Protein AF-A0A3D3N9Y8-F1 (afdb_monomer_lite)

Foldseek 3Di:
DVVVVVPPDQWDFDADLQQFTPDIHHDCQQAFQADPPDPPPRGRLNRGAPQGNVVVVVQSVCCVVVQAKDKDFQGWGDDPNDTDGDIDIDHDDD

Sequence (94 aa):
EQTLLQQLAPASALVNGQGDILYLYGRTGMYLEPAPGEPGINNILRMAREGLRQDLRIALHKAASTAETVRFAGLKVKSNGHHTQLNLSVCPVK

Secondary structure (DSSP, 8-state):
-HHHHHHH-SEEEEE-TT-BEEEEEE--TTTB-PPTT-TT--BHHHHBPTTTHHHHHHHHHHHHHH-S-EEEEEEEEEETTEEEEEEEEE----

pLDDT: mean 86.57, std 13.26, range [46.81, 96.88]

Radius of gyration: 12.79 Å; chains: 1; bounding box: 34×24×33 Å

Structure (mmCIF, N/CA/C/O backbone):
data_AF-A0A3D3N9Y8-F1
#
_entry.id   AF-A0A3D3N9Y8-F1
#
loop_
_atom_site.group_PDB
_atom_site.id
_atom_site.type_symbol
_atom_site.label_atom_id
_atom_site.label_alt_id
_atom_site.label_comp_id
_atom_site.label_asym_id
_atom_site.label_entity_id
_atom_site.label_seq_id
_atom_site.pdbx_PDB_ins_code
_atom_site.Cartn_x
_atom_site.Cartn_y
_atom_site.Cartn_z
_atom_site.occupancy
_atom_site.B_iso_or_equiv
_atom_site.auth_seq_id
_atom_site.auth_comp_id
_atom_site.auth_asym_id
_atom_site.auth_atom_id
_atom_site.pdbx_PDB_model_num
ATOM 1 N N . GLU A 1 1 ? -9.078 -12.915 11.764 1.00 52.44 1 GLU A N 1
ATOM 2 C CA . GLU A 1 1 ? -8.341 -12.019 10.836 1.00 52.44 1 GLU A CA 1
ATOM 3 C C . GLU A 1 1 ? -8.211 -12.569 9.411 1.00 52.44 1 GLU A C 1
ATOM 5 O O . GLU A 1 1 ? -8.480 -11.831 8.472 1.00 52.44 1 GLU A O 1
ATOM 10 N N . GLN A 1 2 ? -7.897 -13.857 9.213 1.00 46.91 2 GLN A N 1
ATOM 11 C CA . GLN A 1 2 ? -7.781 -14.479 7.875 1.00 46.91 2 GLN A CA 1
ATOM 12 C C . GLN A 1 2 ? -9.045 -14.354 6.996 1.00 46.91 2 GLN A C 1
ATOM 14 O O . GLN A 1 2 ? -8.939 -14.235 5.778 1.00 46.91 2 GLN A O 1
ATOM 19 N N . THR A 1 3 ? -10.235 -14.316 7.601 1.00 46.81 3 THR A N 1
ATOM 20 C CA . THR A 1 3 ? -11.525 -14.229 6.893 1.00 46.81 3 THR A CA 1
ATOM 21 C C . THR A 1 3 ? -11.743 -12.894 6.169 1.00 46.81 3 THR A C 1
ATOM 23 O O . THR A 1 3 ? -12.404 -12.870 5.137 1.00 46.81 3 THR A O 1
ATOM 26 N N . LEU A 1 4 ? -11.158 -11.788 6.656 1.00 52.62 4 LEU A N 1
ATOM 27 C CA . LEU A 1 4 ? -11.286 -10.470 6.013 1.00 52.62 4 LEU A CA 1
ATOM 28 C C . LEU A 1 4 ? -10.423 -10.382 4.739 1.00 52.62 4 LEU A C 1
ATOM 30 O O . LEU A 1 4 ? -10.822 -9.784 3.744 1.00 52.62 4 LEU A O 1
ATOM 34 N N . LEU A 1 5 ? -9.255 -11.033 4.750 1.00 52.53 5 LEU A N 1
ATOM 35 C CA . LEU A 1 5 ? -8.299 -11.028 3.637 1.00 52.53 5 LEU A CA 1
ATOM 36 C C . LEU A 1 5 ? -8.797 -11.815 2.419 1.00 52.53 5 LEU A C 1
ATOM 38 O O . LEU A 1 5 ? -8.492 -11.441 1.290 1.00 52.53 5 LEU A O 1
ATOM 42 N N . GLN A 1 6 ? -9.616 -12.850 2.625 1.00 49.41 6 GLN A N 1
ATOM 43 C CA . GLN A 1 6 ? -10.193 -13.631 1.525 1.00 49.41 6 GLN A CA 1
ATOM 44 C C . GLN A 1 6 ? -11.249 -12.864 0.711 1.00 49.41 6 GLN A C 1
ATOM 46 O O . GLN A 1 6 ? -11.497 -13.220 -0.438 1.00 49.41 6 GLN A O 1
ATOM 51 N N . GLN A 1 7 ? -11.857 -11.812 1.270 1.00 50.75 7 GLN A N 1
ATOM 52 C CA . GLN A 1 7 ? -12.921 -11.048 0.606 1.00 50.75 7 GLN A CA 1
ATOM 53 C C . GLN A 1 7 ? -12.425 -9.794 -0.137 1.00 50.75 7 GLN A C 1
ATOM 55 O O . GLN A 1 7 ? -13.196 -9.205 -0.893 1.00 50.75 7 GLN A O 1
ATOM 60 N N . LEU A 1 8 ? -11.169 -9.366 0.063 1.00 52.28 8 LEU A N 1
ATOM 61 C CA . LEU A 1 8 ? -10.720 -8.026 -0.346 1.00 52.28 8 LEU A CA 1
ATOM 62 C C . LEU A 1 8 ? -9.930 -7.959 -1.663 1.00 52.28 8 LEU A C 1
ATOM 64 O O . LEU A 1 8 ? -10.107 -6.978 -2.382 1.00 52.28 8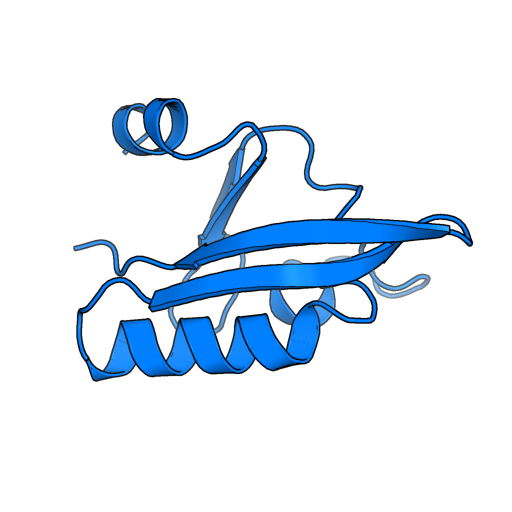 LEU A O 1
ATOM 68 N N . ALA A 1 9 ? -9.087 -8.942 -2.008 1.00 58.75 9 ALA A N 1
ATOM 69 C CA . ALA A 1 9 ? -8.338 -8.965 -3.277 1.00 58.75 9 ALA A CA 1
ATOM 70 C C . ALA A 1 9 ? -7.445 -10.220 -3.412 1.00 58.75 9 ALA A C 1
ATOM 72 O O . ALA A 1 9 ? -7.058 -10.812 -2.407 1.00 58.75 9 ALA A O 1
ATOM 73 N N . PRO A 1 10 ? -6.994 -10.573 -4.633 1.00 72.25 10 PRO A N 1
ATOM 74 C CA . PRO A 1 10 ? -6.008 -11.639 -4.863 1.00 72.25 10 PRO A CA 1
ATOM 75 C C . PRO A 1 10 ? -4.599 -11.362 -4.290 1.00 72.25 10 PRO A C 1
ATOM 77 O O . PRO A 1 10 ? -3.750 -12.253 -4.324 1.00 72.25 10 PRO A O 1
ATOM 80 N N . ALA A 1 11 ? -4.324 -10.148 -3.794 1.00 87.38 11 ALA A N 1
ATOM 81 C CA . ALA A 1 11 ? -3.082 -9.772 -3.116 1.00 87.38 11 ALA A CA 1
ATOM 82 C C . ALA A 1 11 ? -3.375 -8.740 -2.012 1.00 87.38 11 ALA A C 1
ATOM 84 O O . ALA A 1 11 ? -4.093 -7.770 -2.252 1.00 87.38 11 ALA A O 1
ATOM 85 N N . SER A 1 12 ? -2.853 -8.934 -0.800 1.00 90.75 12 SER A N 1
ATOM 86 C CA . SER A 1 12 ? -3.091 -8.042 0.348 1.00 90.75 12 SER A CA 1
ATOM 87 C C . SER A 1 12 ? -1.952 -8.105 1.363 1.00 90.75 12 SER A C 1
ATOM 89 O O . SER A 1 12 ? -1.211 -9.085 1.421 1.00 90.75 12 SER A O 1
ATOM 91 N N . ALA A 1 13 ? -1.821 -7.057 2.174 1.00 92.44 13 ALA A N 1
ATOM 92 C CA . ALA A 1 13 ? -0.828 -6.967 3.234 1.00 92.44 13 ALA A CA 1
ATOM 93 C C . ALA A 1 13 ? -1.463 -6.385 4.500 1.00 92.44 13 ALA A C 1
ATOM 95 O O . ALA A 1 13 ? -2.181 -5.388 4.425 1.00 92.44 13 ALA A O 1
ATOM 96 N N . LEU A 1 14 ? -1.174 -6.992 5.648 1.00 93.25 14 LEU A N 1
ATOM 97 C CA . LEU A 1 14 ? -1.412 -6.399 6.958 1.00 93.25 14 LEU A CA 1
ATOM 98 C C . LEU A 1 14 ? -0.117 -5.742 7.416 1.00 93.25 14 LEU A C 1
ATOM 100 O O . LEU A 1 14 ? 0.937 -6.381 7.380 1.00 93.25 14 LEU A O 1
ATOM 104 N N . VAL A 1 15 ? -0.200 -4.493 7.862 1.00 95.06 15 VAL A N 1
ATOM 105 C CA . VAL A 1 15 ? 0.957 -3.733 8.334 1.00 95.06 15 VAL A CA 1
ATOM 106 C C . VAL A 1 15 ? 0.692 -3.104 9.693 1.00 95.06 15 VAL A C 1
ATOM 108 O O . VAL A 1 15 ? -0.452 -2.796 10.024 1.00 95.06 15 VAL A O 1
ATOM 111 N N . ASN A 1 16 ? 1.752 -2.898 10.470 1.00 93.62 16 ASN A N 1
ATOM 112 C CA . ASN A 1 16 ? 1.694 -2.090 11.685 1.00 93.62 16 ASN A CA 1
ATOM 113 C C . ASN A 1 16 ? 1.681 -0.578 11.343 1.00 93.62 16 ASN A C 1
ATOM 115 O O . ASN A 1 16 ? 1.811 -0.177 10.185 1.00 93.62 16 ASN A O 1
ATOM 119 N N . GLY A 1 17 ? 1.587 0.283 12.363 1.00 89.44 17 GLY A N 1
ATOM 120 C CA . GLY A 1 17 ? 1.596 1.744 12.183 1.00 89.44 17 GLY A CA 1
ATOM 121 C C . GLY A 1 17 ? 2.898 2.331 11.610 1.00 89.44 17 GLY A C 1
ATOM 122 O O . GLY A 1 17 ? 2.903 3.474 11.166 1.00 89.44 17 GLY A O 1
ATOM 123 N N . GLN A 1 18 ? 3.988 1.560 11.587 1.00 91.38 18 GLN A N 1
ATOM 124 C CA . GLN A 1 18 ? 5.275 1.937 10.987 1.00 91.38 18 GLN A CA 1
ATOM 125 C C . GLN A 1 18 ? 5.383 1.471 9.519 1.00 91.38 18 GLN A C 1
ATOM 127 O O . GLN A 1 18 ? 6.333 1.813 8.812 1.00 91.38 18 GLN A O 1
ATOM 132 N N . GLY A 1 19 ? 4.387 0.725 9.028 1.00 93.00 19 GLY A N 1
ATOM 133 C CA . GLY A 1 19 ? 4.367 0.149 7.686 1.00 93.00 19 GLY A CA 1
ATOM 134 C C . GLY A 1 19 ? 5.098 -1.189 7.575 1.00 93.00 19 GLY A C 1
ATOM 135 O O . GLY A 1 19 ? 5.276 -1.680 6.458 1.00 93.00 19 GLY A O 1
ATOM 136 N N . ASP A 1 20 ? 5.515 -1.790 8.691 1.00 95.06 20 ASP A N 1
ATOM 137 C CA . ASP A 1 20 ? 6.107 -3.125 8.672 1.00 95.06 20 ASP A CA 1
ATOM 138 C C . ASP A 1 20 ? 5.024 -4.166 8.461 1.00 95.06 20 ASP A C 1
ATOM 140 O O . ASP A 1 20 ? 3.961 -4.132 9.082 1.00 95.06 20 ASP A O 1
ATOM 144 N N . ILE A 1 21 ? 5.310 -5.097 7.569 1.00 94.06 21 ILE A N 1
ATOM 145 C CA . ILE A 1 21 ? 4.410 -6.146 7.141 1.00 94.06 21 ILE A CA 1
ATOM 146 C C . ILE A 1 21 ? 4.342 -7.210 8.234 1.00 94.06 21 ILE A C 1
ATOM 148 O O . ILE A 1 21 ? 5.323 -7.878 8.555 1.00 94.06 21 ILE A O 1
ATOM 152 N N . LEU A 1 22 ? 3.148 -7.376 8.790 1.00 92.06 22 LEU A N 1
ATOM 153 C CA . LEU A 1 22 ? 2.817 -8.435 9.739 1.00 92.06 22 LEU A CA 1
ATOM 154 C C . LEU A 1 22 ? 2.339 -9.692 9.010 1.00 92.06 22 LEU A C 1
ATOM 156 O O . LEU A 1 22 ? 2.558 -10.808 9.474 1.00 92.06 22 LEU A O 1
ATOM 160 N N . TYR A 1 23 ? 1.682 -9.515 7.859 1.00 90.38 23 TYR A N 1
ATOM 161 C CA . TYR A 1 23 ? 1.169 -10.621 7.058 1.00 90.38 23 TYR A CA 1
ATOM 162 C C . TYR A 1 23 ? 1.054 -10.246 5.580 1.00 90.38 23 TYR A C 1
ATOM 164 O O . TYR A 1 23 ? 0.642 -9.135 5.249 1.00 90.38 23 TYR A O 1
ATOM 172 N N . LEU A 1 24 ? 1.356 -11.195 4.690 1.00 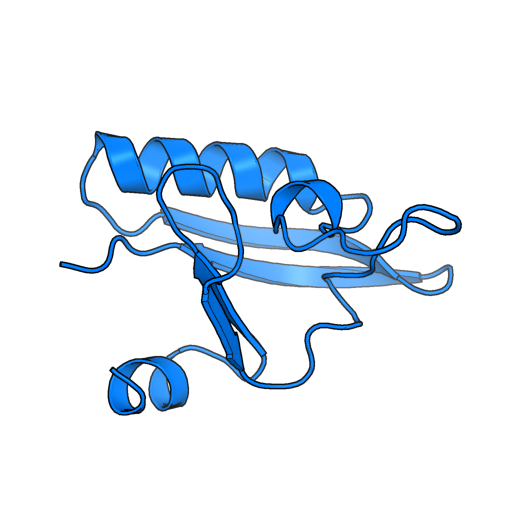89.62 24 LEU A N 1
ATOM 173 C CA . LEU A 1 24 ? 1.098 -11.097 3.252 1.00 89.62 24 LEU A CA 1
ATOM 174 C C . LEU A 1 24 ? 0.147 -12.203 2.820 1.00 89.62 24 LEU A C 1
ATOM 176 O O . LEU A 1 24 ? 0.312 -13.365 3.185 1.00 89.62 24 LEU A O 1
ATOM 180 N N . TYR A 1 25 ? -0.810 -11.833 1.981 1.00 87.19 25 TYR A N 1
ATOM 181 C CA . TYR A 1 25 ? -1.739 -12.749 1.348 1.00 87.19 25 TYR A CA 1
ATOM 182 C C . TYR A 1 25 ? -1.629 -12.644 -0.171 1.00 87.19 25 TYR A C 1
ATOM 184 O O . TYR A 1 25 ? -1.623 -11.545 -0.728 1.00 87.19 25 TYR A O 1
ATOM 192 N N . GLY A 1 26 ? -1.587 -13.793 -0.846 1.00 86.25 26 GLY A N 1
ATOM 193 C CA . GLY A 1 26 ? -1.599 -13.867 -2.303 1.00 86.25 26 GLY A CA 1
ATOM 194 C C . GLY A 1 26 ? -0.293 -13.441 -2.984 1.00 86.25 26 GLY A C 1
ATOM 195 O O . GLY A 1 26 ? 0.775 -13.378 -2.375 1.00 86.25 26 GLY A O 1
ATOM 196 N N . ARG A 1 27 ? -0.366 -13.195 -4.298 1.00 87.44 27 ARG A N 1
ATOM 197 C CA . ARG A 1 27 ? 0.806 -12.890 -5.140 1.00 87.44 27 ARG A CA 1
ATOM 198 C C . ARG A 1 27 ? 1.059 -11.385 -5.191 1.00 87.44 27 ARG A C 1
ATOM 200 O O . ARG A 1 27 ? 0.477 -10.680 -6.010 1.00 87.44 27 ARG A O 1
ATOM 207 N N . THR A 1 28 ? 1.960 -10.897 -4.345 1.00 90.06 28 THR A N 1
ATOM 208 C CA . THR A 1 28 ? 2.270 -9.461 -4.228 1.00 90.06 28 THR A CA 1
ATOM 209 C C . THR A 1 28 ? 3.408 -8.987 -5.130 1.00 90.06 28 THR A C 1
ATOM 211 O O . THR A 1 28 ? 3.543 -7.784 -5.317 1.00 90.06 28 THR A O 1
ATOM 214 N N . GLY A 1 29 ? 4.171 -9.896 -5.751 1.00 88.94 29 GLY A N 1
ATOM 215 C CA . GLY A 1 29 ? 5.375 -9.584 -6.539 1.00 88.94 29 GLY A CA 1
ATOM 216 C C . GLY A 1 29 ? 5.191 -8.560 -7.668 1.00 88.94 29 GLY A C 1
ATOM 217 O O . GLY A 1 29 ? 6.136 -7.857 -8.019 1.00 88.94 29 GLY A O 1
ATOM 218 N N . MET A 1 30 ? 3.978 -8.422 -8.217 1.00 88.25 30 MET A N 1
ATOM 219 C CA . MET A 1 30 ? 3.661 -7.406 -9.237 1.00 88.25 30 MET A CA 1
ATOM 220 C C . MET A 1 30 ? 3.620 -5.973 -8.685 1.00 88.25 30 MET A C 1
ATOM 222 O O . MET A 1 30 ? 3.670 -5.022 -9.460 1.00 88.25 30 MET A O 1
ATOM 226 N N . TYR A 1 31 ? 3.552 -5.815 -7.363 1.00 91.12 31 TYR A N 1
ATOM 227 C CA . TYR A 1 31 ? 3.307 -4.543 -6.674 1.00 91.12 31 TYR A CA 1
ATOM 228 C C . TYR A 1 31 ? 4.341 -4.264 -5.578 1.00 91.12 31 TYR A C 1
ATOM 230 O O . TYR A 1 31 ? 4.721 -3.114 -5.362 1.00 91.12 31 TYR A O 1
ATOM 238 N N . LEU A 1 32 ? 4.801 -5.32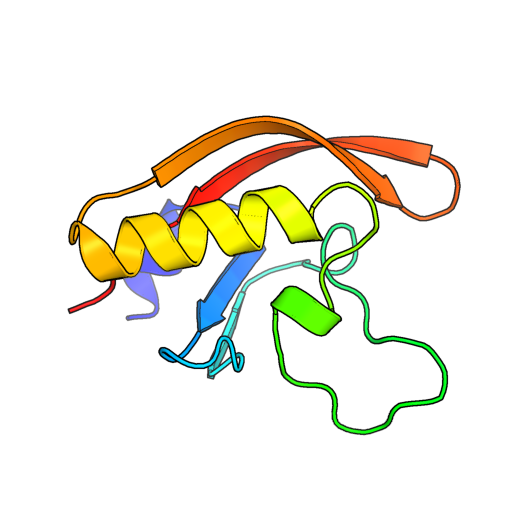2 -4.908 1.00 91.81 32 LEU A N 1
ATOM 239 C CA . LEU A 1 32 ? 5.790 -5.308 -3.841 1.00 91.81 32 LEU A CA 1
ATOM 240 C C . LEU A 1 32 ? 7.002 -6.149 -4.257 1.00 91.81 32 LEU A C 1
ATOM 242 O O . LEU A 1 32 ? 6.850 -7.308 -4.635 1.00 91.81 32 LEU A O 1
ATOM 246 N N . GLU A 1 33 ? 8.197 -5.585 -4.164 1.00 89.56 33 GLU A N 1
ATOM 247 C CA . GLU A 1 33 ? 9.470 -6.253 -4.418 1.00 89.56 33 GLU A CA 1
ATOM 248 C C . GLU A 1 33 ? 10.538 -5.667 -3.481 1.00 89.56 33 GLU A C 1
ATOM 250 O O . GLU A 1 33 ? 10.641 -4.443 -3.377 1.00 89.56 33 GLU A O 1
ATOM 255 N N . PRO A 1 34 ? 11.317 -6.496 -2.764 1.00 84.94 34 PRO A N 1
ATOM 256 C CA . PRO A 1 34 ? 12.417 -5.992 -1.951 1.00 84.94 34 PRO A CA 1
ATOM 257 C C . PRO A 1 34 ? 13.475 -5.322 -2.834 1.00 84.94 34 PRO A C 1
ATOM 259 O O . PRO A 1 34 ? 13.783 -5.800 -3.926 1.00 84.94 34 PRO A O 1
ATOM 262 N N . ALA A 1 35 ? 14.055 -4.223 -2.349 1.00 76.50 35 ALA A N 1
ATOM 263 C CA . ALA A 1 35 ? 15.157 -3.579 -3.047 1.00 76.50 35 ALA A CA 1
ATOM 264 C C . ALA A 1 35 ? 16.363 -4.543 -3.123 1.00 76.50 35 ALA A C 1
ATOM 266 O O . ALA A 1 35 ? 16.703 -5.173 -2.114 1.00 76.50 35 ALA A O 1
ATOM 267 N N . PRO A 1 36 ? 17.021 -4.680 -4.289 1.00 75.31 36 PRO A N 1
ATOM 268 C CA . PRO A 1 36 ? 18.210 -5.514 -4.415 1.00 75.31 36 PRO A CA 1
ATOM 269 C C . PRO A 1 36 ? 19.298 -5.105 -3.412 1.00 75.31 36 PRO A C 1
ATOM 271 O O . PRO A 1 36 ? 19.582 -3.921 -3.256 1.00 75.31 36 PRO A O 1
ATOM 274 N N . GLY A 1 37 ? 19.928 -6.085 -2.760 1.00 75.06 37 GLY A N 1
ATOM 275 C CA . GLY A 1 37 ? 21.063 -5.853 -1.854 1.00 75.06 37 GLY A CA 1
ATOM 276 C C . GLY A 1 37 ? 20.701 -5.433 -0.426 1.00 75.06 37 GLY A C 1
ATOM 277 O O . GLY A 1 37 ? 21.596 -5.280 0.399 1.00 75.06 37 GLY A O 1
ATOM 278 N N . GLU A 1 38 ? 19.416 -5.301 -0.102 1.00 71.06 38 GLU A N 1
ATOM 279 C CA . GLU A 1 38 ? 18.944 -4.968 1.243 1.00 71.06 38 GLU A CA 1
ATOM 280 C C . GLU A 1 38 ? 18.251 -6.192 1.882 1.00 71.06 38 GLU A C 1
ATOM 282 O O . GLU A 1 38 ? 17.051 -6.415 1.687 1.00 71.06 38 GLU A O 1
ATOM 287 N N . PRO A 1 39 ? 18.988 -7.037 2.627 1.00 66.12 39 PRO A N 1
ATOM 288 C CA . PRO A 1 39 ? 18.396 -8.185 3.301 1.00 66.12 39 PRO A CA 1
ATOM 289 C C . PRO A 1 39 ? 17.441 -7.734 4.414 1.00 66.12 39 PRO A C 1
ATOM 291 O O . PRO A 1 39 ? 17.694 -6.761 5.121 1.00 66.12 39 PRO A O 1
ATOM 294 N N . GLY A 1 40 ? 16.338 -8.465 4.592 1.00 70.38 40 GLY A N 1
ATOM 295 C CA . GLY A 1 40 ? 15.419 -8.253 5.713 1.00 70.38 40 GLY A CA 1
ATOM 296 C C . GLY A 1 40 ? 14.496 -7.037 5.597 1.00 70.38 40 GLY A C 1
ATOM 297 O O . GLY A 1 40 ? 13.889 -6.658 6.598 1.00 70.38 40 GLY A O 1
ATOM 298 N N . ILE A 1 41 ? 14.338 -6.423 4.414 1.00 79.06 41 ILE A N 1
ATOM 299 C CA . ILE A 1 41 ? 13.272 -5.428 4.234 1.00 79.06 41 ILE A CA 1
ATOM 300 C C . ILE A 1 41 ? 11.924 -6.114 4.429 1.00 79.06 41 ILE A C 1
ATOM 302 O O . ILE A 1 41 ? 11.504 -6.927 3.608 1.00 79.06 41 ILE A O 1
ATOM 306 N N . ASN A 1 42 ? 11.220 -5.699 5.475 1.00 88.69 42 ASN A N 1
ATOM 307 C CA . ASN A 1 42 ? 9.854 -6.124 5.749 1.00 88.69 42 ASN A CA 1
ATOM 308 C C . ASN A 1 42 ? 8.876 -4.936 5.789 1.00 88.69 42 ASN A C 1
ATOM 310 O O . ASN A 1 42 ? 7.836 -5.005 6.428 1.00 88.69 42 ASN A O 1
ATOM 314 N N . ASN A 1 43 ? 9.211 -3.813 5.147 1.00 94.31 43 ASN A N 1
ATOM 315 C CA . ASN A 1 43 ? 8.390 -2.604 5.172 1.00 94.31 43 ASN A CA 1
ATOM 316 C C . ASN A 1 43 ? 7.685 -2.382 3.829 1.00 94.31 43 ASN A C 1
ATOM 318 O O . ASN A 1 43 ? 8.331 -2.320 2.778 1.00 94.31 43 ASN A O 1
ATOM 322 N N . ILE A 1 44 ? 6.363 -2.207 3.864 1.00 95.25 44 ILE A N 1
ATOM 323 C CA . ILE A 1 44 ? 5.521 -2.147 2.665 1.00 95.25 44 ILE A CA 1
ATOM 324 C C . ILE A 1 44 ? 5.863 -0.963 1.757 1.00 95.25 44 ILE A C 1
ATOM 326 O O . ILE A 1 44 ? 5.810 -1.090 0.536 1.00 95.25 44 ILE A O 1
ATOM 330 N N . LEU A 1 45 ? 6.269 0.177 2.326 1.00 95.06 45 LEU A N 1
ATOM 331 C CA . LEU A 1 45 ? 6.628 1.367 1.553 1.00 95.06 45 LEU A CA 1
ATOM 332 C C . LEU A 1 45 ? 7.971 1.191 0.849 1.00 95.06 45 LEU A C 1
ATOM 334 O O . LEU A 1 45 ? 8.142 1.653 -0.279 1.00 95.06 45 LEU A O 1
ATOM 338 N N . ARG A 1 46 ? 8.916 0.501 1.495 1.00 93.00 46 ARG A N 1
ATOM 339 C CA . ARG A 1 46 ? 10.217 0.180 0.895 1.00 93.00 46 ARG A CA 1
ATOM 340 C C . ARG A 1 46 ? 10.074 -0.843 -0.224 1.00 93.00 46 ARG A C 1
ATOM 342 O O . ARG A 1 46 ? 10.724 -0.693 -1.253 1.00 93.00 46 ARG A O 1
ATOM 349 N N . MET A 1 47 ? 9.188 -1.820 -0.040 1.00 93.81 47 MET A N 1
ATOM 350 C CA . MET A 1 47 ? 8.907 -2.850 -1.039 1.00 93.81 47 MET A CA 1
ATOM 351 C C . MET A 1 47 ? 8.001 -2.360 -2.174 1.00 93.81 47 MET A C 1
ATOM 353 O O . MET A 1 47 ? 7.966 -2.977 -3.231 1.00 93.81 47 MET A O 1
ATOM 357 N N . ALA A 1 48 ? 7.251 -1.270 -1.998 1.00 94.06 48 ALA A N 1
ATOM 358 C CA . ALA A 1 48 ? 6.375 -0.758 -3.046 1.00 94.06 48 ALA A CA 1
ATOM 359 C C . ALA A 1 48 ? 7.168 -0.384 -4.308 1.00 94.06 48 ALA A C 1
ATOM 361 O O . ALA A 1 48 ? 8.075 0.457 -4.260 1.00 94.06 48 ALA A O 1
ATOM 362 N N . ARG A 1 49 ? 6.777 -0.994 -5.435 1.00 93.50 49 ARG A N 1
ATOM 363 C CA . ARG A 1 49 ? 7.327 -0.714 -6.765 1.00 93.50 49 ARG A CA 1
ATOM 364 C C . ARG A 1 49 ? 7.058 0.735 -7.196 1.00 93.50 49 ARG A C 1
ATOM 366 O O . ARG A 1 49 ? 6.210 1.444 -6.641 1.00 93.50 49 ARG A O 1
ATOM 373 N N . GLU A 1 50 ? 7.793 1.167 -8.218 1.00 91.94 50 GLU A N 1
ATOM 374 C CA . GLU A 1 50 ? 7.640 2.483 -8.846 1.00 91.94 50 GLU A CA 1
ATOM 375 C C . GLU A 1 50 ? 6.177 2.712 -9.275 1.00 91.94 50 GLU A C 1
ATOM 377 O O . GLU A 1 50 ? 5.543 1.836 -9.867 1.00 91.94 50 GLU A O 1
ATOM 382 N N . GLY A 1 51 ? 5.637 3.884 -8.930 1.00 92.69 51 GLY A N 1
ATOM 383 C CA . GLY A 1 51 ? 4.237 4.247 -9.172 1.00 92.69 51 GLY A CA 1
ATOM 384 C C . GLY A 1 51 ? 3.240 3.822 -8.086 1.00 92.69 51 GLY A C 1
ATOM 385 O O . GLY A 1 51 ? 2.110 4.288 -8.108 1.00 92.69 51 GLY A O 1
ATOM 386 N N . LEU A 1 52 ? 3.638 2.998 -7.103 1.00 95.25 52 LEU A N 1
ATOM 387 C CA . LEU A 1 52 ? 2.769 2.623 -5.972 1.00 95.25 52 LEU A CA 1
ATOM 388 C C . LEU A 1 52 ? 3.119 3.351 -4.669 1.00 95.25 52 LEU A C 1
ATOM 390 O O . LEU A 1 52 ? 2.239 3.691 -3.880 1.00 95.25 52 LEU A O 1
ATOM 394 N N . ARG A 1 53 ? 4.414 3.567 -4.414 1.00 94.50 53 ARG A N 1
ATOM 395 C CA . ARG A 1 53 ? 4.927 4.011 -3.105 1.00 94.50 53 ARG A CA 1
ATOM 396 C C . ARG A 1 53 ? 4.273 5.293 -2.584 1.00 94.50 53 ARG A C 1
ATOM 398 O O . ARG A 1 53 ? 3.967 5.384 -1.396 1.00 94.50 53 ARG A O 1
ATOM 405 N N . GLN A 1 54 ? 4.093 6.287 -3.451 1.00 95.06 54 GLN A N 1
ATOM 406 C CA . GLN A 1 54 ? 3.558 7.590 -3.060 1.00 95.06 54 GLN A CA 1
ATOM 407 C C . GLN A 1 54 ? 2.095 7.490 -2.623 1.00 95.06 54 GLN A C 1
ATOM 409 O O . GLN A 1 54 ? 1.768 7.908 -1.511 1.00 95.06 54 GLN A O 1
ATOM 414 N N . ASP A 1 55 ? 1.244 6.896 -3.457 1.00 96.56 55 ASP A N 1
ATOM 415 C CA . ASP A 1 55 ? -0.180 6.730 -3.163 1.00 96.56 55 ASP A CA 1
ATOM 416 C C . ASP A 1 55 ? -0.405 5.793 -1.979 1.00 96.56 55 ASP A C 1
ATOM 418 O O . ASP A 1 55 ? -1.260 6.059 -1.137 1.00 96.56 55 ASP A O 1
ATOM 422 N N . LEU A 1 56 ? 0.422 4.753 -1.835 1.00 96.62 56 LEU A N 1
ATOM 423 C CA . LEU A 1 56 ? 0.383 3.870 -0.674 1.00 96.62 56 LEU A CA 1
ATOM 424 C C . LEU A 1 56 ? 0.698 4.612 0.630 1.00 96.62 56 LEU A C 1
ATOM 426 O O . LEU A 1 56 ? -0.002 4.428 1.623 1.00 96.62 56 LEU A O 1
ATOM 430 N N . ARG A 1 57 ? 1.711 5.488 0.633 1.00 96.25 57 ARG A N 1
ATOM 431 C CA . ARG A 1 57 ? 2.041 6.320 1.801 1.00 96.25 57 ARG A CA 1
ATOM 432 C C . ARG A 1 57 ? 0.886 7.245 2.175 1.00 96.25 57 ARG A C 1
ATOM 434 O O . ARG A 1 57 ? 0.555 7.356 3.354 1.00 96.25 57 ARG A O 1
ATOM 441 N N . ILE A 1 58 ? 0.268 7.885 1.182 1.00 96.88 58 ILE A N 1
ATOM 442 C CA . ILE A 1 58 ? -0.901 8.750 1.388 1.00 96.88 58 ILE A CA 1
ATOM 443 C C . ILE A 1 58 ? -2.070 7.932 1.949 1.00 96.88 58 ILE A C 1
ATOM 445 O O . ILE A 1 58 ? -2.693 8.349 2.925 1.00 96.88 58 ILE A O 1
ATOM 449 N N . ALA A 1 59 ? -2.342 6.760 1.370 1.00 96.44 59 ALA A N 1
ATOM 450 C CA . ALA A 1 59 ? -3.428 5.883 1.787 1.00 96.44 59 ALA A CA 1
ATOM 451 C C . ALA A 1 59 ? -3.264 5.412 3.235 1.00 96.44 59 ALA A C 1
ATOM 453 O O . ALA A 1 59 ? -4.207 5.524 4.013 1.00 96.44 59 ALA A O 1
ATOM 454 N N . LEU A 1 60 ? -2.069 4.940 3.607 1.00 96.12 60 LEU A N 1
ATOM 455 C CA . LEU A 1 60 ? -1.762 4.489 4.967 1.00 96.12 60 LEU A CA 1
ATOM 456 C C . LEU A 1 60 ? -1.926 5.616 5.981 1.00 96.12 60 LEU A C 1
ATOM 458 O O . LEU A 1 60 ? -2.619 5.441 6.981 1.00 96.12 60 LEU A O 1
ATOM 462 N N . HIS A 1 61 ? -1.341 6.783 5.704 1.00 95.56 61 HIS A N 1
ATOM 463 C CA . HIS A 1 61 ? -1.452 7.916 6.613 1.00 95.56 61 HIS A CA 1
ATOM 464 C C . HIS A 1 61 ? -2.910 8.355 6.779 1.00 95.56 61 HIS A C 1
ATOM 466 O O . HIS A 1 61 ? -3.376 8.517 7.906 1.00 95.56 61 HIS A O 1
ATOM 472 N N . LYS A 1 62 ? -3.648 8.506 5.673 1.00 95.75 62 LYS A N 1
ATOM 473 C CA . LYS A 1 62 ? -5.044 8.943 5.720 1.00 95.75 62 LYS A CA 1
ATOM 474 C C . LYS A 1 62 ? -5.928 7.912 6.421 1.00 95.75 62 LYS A C 1
ATOM 476 O O . LYS A 1 62 ? -6.711 8.306 7.279 1.00 95.75 62 LYS A O 1
ATOM 481 N N . ALA A 1 63 ? -5.775 6.620 6.133 1.00 95.00 63 ALA A N 1
ATOM 482 C CA . ALA A 1 63 ? -6.539 5.560 6.793 1.00 95.00 63 ALA A CA 1
ATOM 483 C C . ALA A 1 63 ? -6.275 5.518 8.307 1.00 95.00 63 ALA A C 1
ATOM 485 O O . ALA A 1 63 ? -7.216 5.414 9.091 1.00 95.00 63 ALA A O 1
ATOM 486 N N . ALA A 1 64 ? -5.014 5.674 8.724 1.00 92.50 64 ALA A N 1
ATOM 487 C CA . ALA A 1 64 ? -4.641 5.704 10.136 1.00 92.50 64 ALA A CA 1
ATOM 488 C C . ALA A 1 64 ? -5.181 6.946 10.867 1.00 92.50 64 ALA A C 1
ATOM 490 O O . ALA A 1 64 ? -5.640 6.838 11.999 1.00 92.50 64 ALA A O 1
ATOM 491 N N . SER A 1 65 ? -5.150 8.121 10.230 1.00 94.50 65 SER A N 1
ATOM 492 C CA . SER A 1 65 ? -5.584 9.376 10.860 1.00 94.50 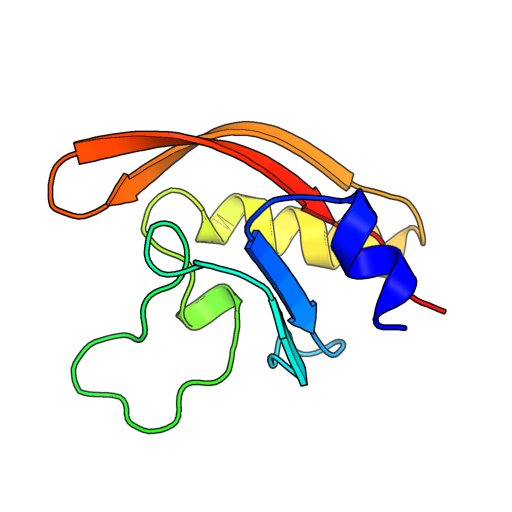65 SER A CA 1
ATOM 493 C C . SER A 1 65 ? -7.098 9.580 10.867 1.00 94.50 65 SER A C 1
ATOM 495 O O . SER A 1 65 ? -7.610 10.251 11.755 1.00 94.50 65 SER A O 1
ATOM 497 N N . THR A 1 66 ? -7.814 9.038 9.880 1.00 95.12 66 THR A N 1
ATOM 498 C CA . THR A 1 66 ? -9.273 9.221 9.750 1.00 95.12 66 THR A CA 1
ATOM 499 C C . THR A 1 66 ? -10.079 8.042 10.283 1.00 95.12 66 THR A C 1
ATOM 501 O O . THR A 1 66 ? -11.280 8.173 10.475 1.00 95.12 66 THR A O 1
ATOM 504 N N . ALA A 1 67 ? -9.436 6.894 10.521 1.00 93.12 67 ALA A N 1
ATOM 505 C CA . ALA A 1 67 ? -10.105 5.620 10.775 1.00 93.12 67 ALA A CA 1
ATOM 506 C C . ALA A 1 67 ? -11.074 5.191 9.643 1.00 93.12 67 ALA A C 1
ATOM 508 O O . ALA A 1 67 ? -11.957 4.358 9.857 1.00 93.12 67 ALA A O 1
ATOM 509 N N . GLU A 1 68 ? -10.884 5.709 8.423 1.00 93.56 68 GLU A N 1
ATOM 510 C CA . GLU A 1 68 ? -11.703 5.406 7.247 1.00 93.56 68 GLU A CA 1
ATOM 511 C C . GLU A 1 68 ? -10.953 4.569 6.204 1.00 93.56 68 GLU A C 1
ATOM 513 O O . GLU A 1 68 ? -9.723 4.540 6.138 1.00 93.56 68 GLU A O 1
ATOM 518 N N . THR A 1 69 ? -11.713 3.899 5.333 1.00 93.44 69 THR A N 1
ATOM 519 C CA . THR A 1 69 ? -11.138 3.195 4.181 1.00 93.44 69 THR A CA 1
ATOM 520 C C . THR A 1 69 ? -10.777 4.183 3.076 1.00 93.44 69 THR A C 1
ATOM 522 O O . THR A 1 69 ? -11.636 4.901 2.567 1.00 93.44 69 THR A O 1
ATOM 525 N N . VAL A 1 70 ? -9.521 4.162 2.639 1.00 96.06 70 VAL A N 1
ATOM 526 C CA . VAL A 1 70 ? -9.003 4.993 1.547 1.00 96.06 70 VAL A CA 1
ATOM 527 C C . VAL A 1 70 ? -8.858 4.150 0.289 1.00 96.06 70 VAL A C 1
ATOM 529 O O . VAL A 1 70 ? -8.333 3.038 0.338 1.00 96.06 70 VAL A O 1
ATOM 532 N N . ARG A 1 71 ? -9.318 4.676 -0.851 1.00 95.56 71 ARG A N 1
ATOM 533 C CA . ARG A 1 71 ? -9.282 3.982 -2.143 1.00 95.56 71 ARG A CA 1
ATOM 534 C C . ARG A 1 71 ? -8.666 4.865 -3.220 1.00 95.56 71 ARG A C 1
ATOM 536 O O . ARG A 1 71 ? -9.019 6.035 -3.331 1.00 95.56 71 ARG A O 1
ATOM 543 N N . PHE A 1 72 ? -7.804 4.273 -4.035 1.00 95.38 72 PHE A N 1
ATOM 544 C CA . PHE A 1 72 ? -7.268 4.861 -5.258 1.00 95.38 72 PHE A CA 1
ATOM 545 C C . PHE A 1 72 ? -7.522 3.904 -6.420 1.00 95.38 72 PHE A C 1
ATOM 547 O O . PHE A 1 72 ? -7.347 2.695 -6.273 1.00 95.38 72 PHE A O 1
ATOM 554 N N . ALA A 1 73 ? -7.936 4.429 -7.570 1.00 94.19 73 ALA A N 1
ATOM 555 C CA . ALA A 1 73 ? -8.235 3.632 -8.756 1.00 94.19 73 ALA A CA 1
ATOM 556 C C . ALA A 1 73 ? -7.281 3.972 -9.905 1.00 94.19 73 ALA A C 1
ATOM 558 O O . ALA A 1 73 ? -6.865 5.121 -10.045 1.00 94.19 73 ALA A O 1
ATOM 559 N N . GLY A 1 74 ? -6.958 2.974 -10.731 1.00 93.94 74 GLY A N 1
ATOM 560 C CA . GLY A 1 74 ? -6.160 3.166 -11.947 1.00 93.94 74 GLY A CA 1
ATOM 561 C C . GLY A 1 74 ? -4.704 3.582 -11.705 1.00 93.94 74 GLY A C 1
ATOM 562 O O . GLY A 1 74 ? -4.102 4.220 -12.571 1.00 93.94 74 GLY A O 1
ATOM 563 N N . LEU A 1 75 ? -4.125 3.230 -10.552 1.00 94.38 75 LEU A N 1
ATOM 564 C CA . LEU A 1 75 ? -2.719 3.506 -10.256 1.00 94.38 75 LEU A CA 1
ATOM 565 C C . LEU A 1 75 ? -1.827 2.754 -11.241 1.00 94.38 75 LEU A C 1
ATOM 567 O O . LEU A 1 75 ? -1.955 1.539 -11.387 1.00 94.38 75 LEU A O 1
ATOM 571 N N . LYS A 1 76 ? -0.914 3.468 -11.906 1.00 94.62 76 LYS A N 1
ATOM 572 C CA . LYS A 1 76 ? 0.062 2.870 -12.823 1.00 94.62 76 LYS A CA 1
ATOM 573 C C . LYS A 1 76 ? 1.293 2.438 -12.042 1.00 94.62 76 LYS A C 1
ATOM 575 O O . LYS A 1 76 ? 2.054 3.279 -11.580 1.00 94.62 76 LYS A O 1
ATOM 580 N N . VAL A 1 77 ? 1.510 1.133 -11.953 1.00 93.75 77 VAL A N 1
ATOM 581 C CA . VAL A 1 77 ? 2.669 0.535 -11.289 1.00 93.75 77 VAL A CA 1
ATOM 582 C C . VAL A 1 77 ? 3.573 -0.100 -12.324 1.00 93.75 77 VAL A C 1
ATOM 584 O O . VAL A 1 77 ? 3.113 -0.842 -13.193 1.00 93.75 77 VAL A O 1
ATOM 587 N N . LYS A 1 78 ? 4.868 0.182 -12.231 1.00 92.00 78 LYS A N 1
ATOM 588 C CA . LYS A 1 78 ? 5.867 -0.403 -13.119 1.00 92.00 78 LYS A CA 1
ATOM 589 C C . LYS A 1 78 ? 6.361 -1.731 -12.551 1.00 92.00 78 LYS A C 1
ATOM 591 O O . LYS A 1 78 ? 6.848 -1.793 -11.424 1.00 92.00 78 LYS A O 1
ATOM 596 N N . SER A 1 79 ? 6.262 -2.790 -13.343 1.00 86.12 79 SER A N 1
ATOM 597 C CA . SER A 1 79 ? 6.706 -4.140 -13.004 1.00 86.12 79 SER A CA 1
ATOM 598 C C . SER A 1 79 ? 7.331 -4.794 -14.232 1.00 86.12 79 SER A C 1
ATOM 600 O O . SER A 1 79 ? 6.740 -4.772 -15.310 1.00 86.12 79 SER A O 1
ATOM 602 N N . ASN A 1 80 ? 8.538 -5.347 -14.087 1.00 82.94 80 ASN A N 1
ATOM 603 C CA . ASN A 1 80 ? 9.244 -6.088 -15.143 1.00 82.94 80 ASN A CA 1
ATOM 604 C C . ASN A 1 80 ? 9.302 -5.363 -16.507 1.00 82.94 80 ASN A C 1
ATOM 606 O O . ASN A 1 80 ? 9.125 -5.978 -17.553 1.00 82.94 80 ASN A O 1
ATOM 610 N N . GLY A 1 81 ? 9.512 -4.042 -16.499 1.00 85.25 81 GLY A N 1
ATOM 611 C CA . GLY A 1 81 ? 9.597 -3.223 -17.717 1.00 85.25 81 GLY A CA 1
ATOM 612 C C . GLY A 1 81 ? 8.255 -2.757 -18.298 1.00 85.25 81 GLY A C 1
ATOM 613 O O . GLY A 1 81 ? 8.251 -1.933 -19.209 1.00 85.25 81 GLY A O 1
ATOM 614 N N . HIS A 1 82 ? 7.121 -3.196 -17.748 1.00 88.94 82 HIS A N 1
ATOM 615 C CA . HIS A 1 82 ? 5.781 -2.792 -18.184 1.00 88.94 82 HIS A CA 1
ATOM 616 C C . HIS A 1 82 ? 5.030 -2.024 -17.095 1.00 88.94 82 HIS A C 1
ATOM 618 O O . HIS A 1 82 ? 5.357 -2.113 -15.914 1.00 88.94 82 HIS A O 1
ATOM 624 N N . HIS A 1 83 ? 3.996 -1.277 -17.487 1.00 90.94 83 HIS A N 1
ATOM 625 C CA . HIS A 1 83 ? 3.077 -0.635 -16.548 1.00 90.94 83 HIS A CA 1
ATOM 626 C C . HIS A 1 83 ? 1.784 -1.440 -16.452 1.00 90.94 83 HIS A C 1
ATOM 628 O O . HIS A 1 83 ? 1.177 -1.766 -17.468 1.00 90.94 83 HIS A O 1
ATOM 634 N N . THR A 1 84 ? 1.350 -1.719 -15.230 1.00 90.31 84 THR A N 1
ATOM 635 C CA . THR A 1 84 ? 0.057 -2.337 -14.924 1.00 90.31 84 THR A CA 1
ATOM 636 C C . THR A 1 84 ? -0.803 -1.343 -14.159 1.00 90.31 84 THR A C 1
ATOM 638 O O . THR A 1 84 ? -0.288 -0.578 -13.345 1.00 90.31 84 THR A O 1
ATOM 641 N N . GLN A 1 85 ? -2.108 -1.337 -14.426 1.00 92.19 85 GLN A N 1
ATOM 642 C CA . GLN A 1 85 ? -3.062 -0.558 -13.641 1.00 92.19 85 GLN A CA 1
ATOM 643 C C . GLN A 1 85 ? -3.612 -1.393 -12.490 1.00 92.19 85 GL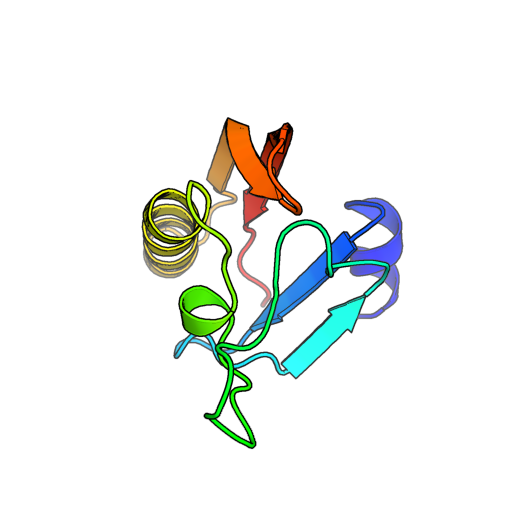N A C 1
ATOM 645 O O . GLN A 1 85 ? -3.962 -2.557 -12.683 1.00 92.19 85 GLN A O 1
ATOM 650 N N . LEU A 1 86 ? -3.719 -0.792 -11.307 1.00 90.44 86 LEU A N 1
ATOM 651 C CA . LEU A 1 86 ? -4.345 -1.425 -10.152 1.00 90.44 86 LEU A CA 1
ATOM 652 C C . LEU A 1 86 ? -5.242 -0.464 -9.380 1.00 90.44 86 LEU A C 1
ATOM 654 O O . LEU A 1 86 ? -5.092 0.757 -9.445 1.00 90.44 86 LEU A O 1
ATOM 658 N N . ASN A 1 87 ? -6.141 -1.051 -8.597 1.00 93.44 87 ASN A N 1
ATOM 659 C CA . ASN A 1 87 ? -6.915 -0.340 -7.592 1.00 93.44 87 ASN A CA 1
ATOM 660 C C . ASN A 1 87 ? -6.338 -0.666 -6.214 1.00 93.44 87 ASN A C 1
ATOM 662 O O . ASN A 1 87 ? -6.169 -1.833 -5.866 1.00 93.44 87 ASN A O 1
ATOM 666 N N . LEU A 1 88 ? -6.036 0.369 -5.438 1.00 94.12 88 LEU A N 1
ATOM 667 C CA . LEU A 1 88 ? -5.537 0.268 -4.075 1.00 94.12 88 LEU A CA 1
ATOM 668 C C . LEU A 1 88 ? -6.680 0.555 -3.102 1.00 94.12 88 LEU A C 1
ATOM 670 O O . LEU A 1 88 ? -7.391 1.547 -3.248 1.00 94.12 88 LEU A O 1
ATOM 674 N N . SER A 1 89 ? -6.828 -0.289 -2.084 1.00 94.62 89 SER A N 1
ATOM 675 C CA . SER A 1 89 ? -7.726 -0.061 -0.954 1.00 94.62 89 SER A CA 1
ATOM 676 C C . SER A 1 89 ? -6.949 -0.280 0.336 1.00 94.62 89 SER A C 1
ATOM 678 O O . SER A 1 89 ? -6.308 -1.316 0.493 1.00 94.62 89 SER A O 1
ATOM 680 N N . VAL A 1 90 ? -7.018 0.676 1.256 1.00 95.19 90 VAL A N 1
ATOM 681 C CA . VAL A 1 90 ? -6.393 0.598 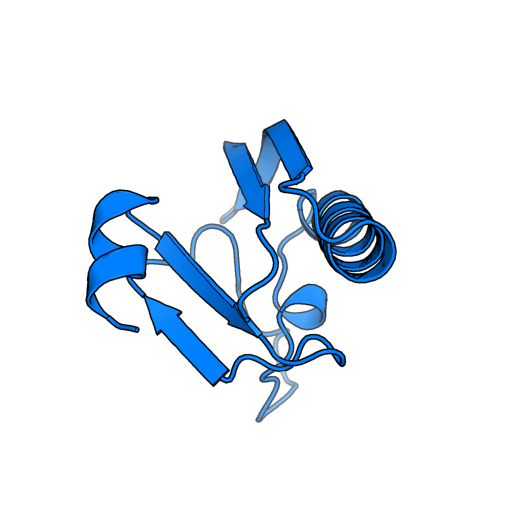2.579 1.00 95.19 90 VAL A CA 1
ATOM 682 C C . VAL A 1 90 ? -7.464 0.865 3.619 1.00 95.19 90 VAL A C 1
ATOM 684 O O . VAL A 1 90 ? -8.102 1.915 3.593 1.00 95.19 90 VAL A O 1
ATOM 687 N N . CYS A 1 91 ? -7.676 -0.090 4.518 1.00 93.38 91 CYS A N 1
ATOM 688 C CA . CYS A 1 91 ? -8.621 0.028 5.619 1.00 93.38 91 CYS A CA 1
ATOM 689 C C . CYS A 1 91 ? -7.890 -0.156 6.955 1.00 93.38 91 CYS A C 1
ATOM 691 O O . CYS A 1 91 ? -7.055 -1.058 7.065 1.00 93.38 91 CYS A O 1
ATOM 693 N N . PRO A 1 92 ? -8.195 0.665 7.970 1.00 91.81 92 PRO A N 1
ATOM 694 C CA . PRO A 1 92 ? -7.691 0.447 9.313 1.00 91.81 92 PRO A CA 1
ATOM 695 C C . PRO A 1 92 ? -8.317 -0.821 9.895 1.00 91.81 92 PRO A C 1
ATOM 697 O O . PRO A 1 92 ? -9.495 -1.113 9.674 1.00 91.81 92 PRO A O 1
ATOM 700 N N . VAL A 1 93 ? -7.512 -1.572 10.634 1.00 85.00 93 VAL A N 1
ATOM 701 C CA . VAL A 1 93 ? -7.928 -2.796 11.323 1.00 85.00 93 VAL A CA 1
ATOM 702 C C . VAL A 1 93 ? -7.988 -2.465 12.812 1.00 85.00 93 VAL A C 1
ATOM 704 O O . VAL A 1 93 ? -7.084 -1.800 13.317 1.00 85.00 93 VAL A O 1
ATOM 707 N N . LYS A 1 94 ? -9.093 -2.828 13.467 1.00 67.12 94 LYS A N 1
ATOM 708 C CA . LYS A 1 94 ? -9.307 -2.608 14.904 1.00 67.12 94 LYS A CA 1
ATOM 709 C C . LYS A 1 94 ? -8.701 -3.732 15.722 1.00 67.12 94 LYS A C 1
ATOM 711 O O . LYS A 1 94 ? -8.810 -4.887 15.253 1.00 67.12 94 LYS A O 1
#